Protein AF-A0A6C1KJX8-F1 (afdb_monomer)

Solvent-accessible surface area (backbone atoms only — not comparable to full-atom values): 10451 Å² total; per-residue (Å²): 109,68,71,63,52,41,72,76,44,84,66,65,91,44,49,47,51,33,51,53,50,47,52,52,51,53,50,53,49,52,63,54,45,75,80,39,61,94,83,75,66,76,75,57,70,69,57,49,51,49,46,54,53,38,54,44,38,60,72,72,44,76,78,70,88,47,74,61,29,50,48,32,38,54,53,45,56,53,48,62,55,25,68,72,38,97,66,72,49,81,82,91,46,71,67,59,56,48,50,53,51,52,49,52,51,52,60,76,66,57,68,84,87,82,77,90,73,79,78,84,58,83,73,73,77,79,44,75,65,57,43,49,52,51,48,52,52,43,54,73,76,44,64,88,59,52,44,61,59,52,12,68,75,46,74,51,53,40,66,57,44,51,50,60,70,69,46,81,78,80,81,132

pLDDT: mean 82.46, std 14.67, range [33.75, 97.38]

Secondary structure (DSSP, 8-state):
-HHHHHHHSPPPSSHHHHHHHHHHHHHHHHHHHTTS-TTT----HHHHHHHHHHHHHHHTSSPP-SHHHHHHHHHHHHHHHHTTSSS------HHHHHHHHHHHHHHHT-----SS-----S-----HHHHHHHHHHHHHH-TTS-HHHHHHHHTS-HHHHHHHHHSPPPP-

Sequence (172 aa):
MREAVGRAYPWPATLTDALAEVKAWDSLAADRGLFCRPGEWTHYAEVRCRVVLLEDELETGRPAASWDDMQARFDWKRYAHERTWRDPQKRDEPFLERLEADFAFLRANAHPVHSGHPHMQPASRRTTADKRADVLSMLDTQPELSDREIARRTGVSPQTVGNHRRAPKPAA

Mean predicted aligned error: 15.93 Å

Structure (mmCIF, N/CA/C/O backbone):
data_AF-A0A6C1KJX8-F1
#
_entry.id   AF-A0A6C1KJX8-F1
#
loop_
_atom_site.group_PDB
_atom_site.id
_atom_site.type_symbol
_atom_site.label_atom_id
_atom_site.label_alt_id
_atom_site.label_comp_id
_atom_site.label_asym_id
_atom_site.label_entity_id
_atom_site.label_seq_id
_atom_site.pdbx_PDB_ins_code
_atom_site.Cartn_x
_atom_site.Cartn_y
_atom_site.Cartn_z
_atom_site.occupancy
_atom_site.B_iso_or_equiv
_atom_site.auth_seq_id
_atom_site.auth_comp_id
_atom_site.auth_asym_id
_atom_site.auth_atom_id
_atom_site.pdbx_PDB_model_num
ATOM 1 N N . MET A 1 1 ? -8.808 -3.050 -19.053 1.00 64.31 1 MET A N 1
ATOM 2 C CA . MET A 1 1 ? -7.337 -3.187 -18.899 1.00 64.31 1 MET A CA 1
ATOM 3 C C . MET A 1 1 ? -6.983 -4.078 -17.706 1.00 64.31 1 MET A C 1
ATOM 5 O O . MET A 1 1 ? -6.439 -5.152 -17.921 1.00 64.31 1 MET A O 1
ATOM 9 N N . ARG A 1 2 ? -7.374 -3.707 -16.475 1.00 74.44 2 ARG A N 1
ATOM 10 C CA . ARG A 1 2 ? -7.125 -4.477 -15.238 1.00 74.44 2 ARG A CA 1
ATOM 11 C C . ARG A 1 2 ? -7.605 -5.936 -15.284 1.00 74.44 2 ARG A C 1
ATOM 13 O O . ARG A 1 2 ? -6.825 -6.831 -14.995 1.00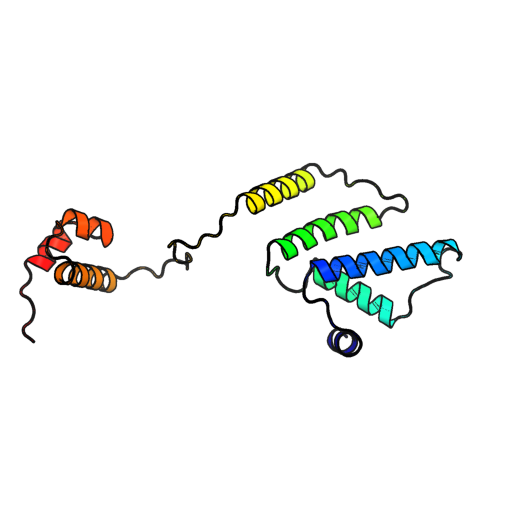 74.44 2 ARG A O 1
ATOM 20 N N . GLU A 1 3 ? -8.828 -6.193 -15.749 1.00 78.06 3 GLU A N 1
ATOM 21 C CA . GLU A 1 3 ? -9.353 -7.565 -15.918 1.00 78.06 3 GLU A CA 1
ATOM 22 C C . GLU A 1 3 ? -8.559 -8.413 -16.926 1.00 78.06 3 GLU A C 1
ATOM 24 O O . GLU A 1 3 ? -8.458 -9.629 -16.788 1.00 78.06 3 GLU A O 1
ATOM 29 N N . ALA A 1 4 ? -7.987 -7.794 -17.963 1.00 77.50 4 ALA A N 1
ATOM 30 C CA . ALA A 1 4 ? -7.171 -8.510 -18.940 1.00 77.50 4 ALA A CA 1
ATOM 31 C C . ALA A 1 4 ? -5.818 -8.916 -18.336 1.00 77.50 4 ALA A C 1
ATOM 33 O O . ALA A 1 4 ? -5.404 -10.060 -18.494 1.00 77.50 4 ALA A O 1
ATOM 34 N N . VAL A 1 5 ? -5.183 -8.014 -17.581 1.00 79.19 5 VAL A N 1
ATOM 35 C CA . VAL A 1 5 ? -3.925 -8.285 -16.864 1.00 79.19 5 VAL A CA 1
ATOM 36 C C . VAL A 1 5 ? -4.128 -9.324 -15.755 1.00 79.19 5 VAL A C 1
ATOM 38 O O . VAL A 1 5 ? -3.333 -10.254 -15.641 1.00 79.19 5 VAL A O 1
ATOM 41 N N . GLY A 1 6 ? -5.217 -9.217 -14.986 1.00 77.75 6 GLY A N 1
ATOM 42 C CA . GLY A 1 6 ? -5.540 -10.138 -13.889 1.00 77.75 6 GLY A CA 1
ATOM 43 C C . GLY A 1 6 ? -5.850 -11.574 -14.329 1.00 77.75 6 GLY A C 1
ATOM 44 O O . GLY A 1 6 ? -5.705 -12.498 -13.536 1.00 77.75 6 GLY A O 1
ATOM 45 N N . ARG A 1 7 ? -6.241 -11.784 -15.596 1.00 82.88 7 ARG A N 1
ATOM 46 C CA . ARG A 1 7 ? -6.404 -13.130 -16.176 1.00 82.88 7 ARG A CA 1
ATOM 47 C C . ARG A 1 7 ? -5.078 -13.786 -16.559 1.00 82.88 7 ARG A C 1
ATOM 49 O O . ARG A 1 7 ? -5.002 -15.008 -16.556 1.00 82.88 7 ARG A O 1
ATOM 56 N N . ALA A 1 8 ? -4.066 -12.994 -16.910 1.00 83.31 8 ALA A N 1
ATOM 57 C CA . ALA A 1 8 ? -2.750 -13.503 -17.292 1.00 83.31 8 ALA A CA 1
ATOM 58 C C . ALA A 1 8 ? -1.879 -13.816 -16.066 1.00 83.31 8 ALA A C 1
ATOM 60 O O . ALA A 1 8 ? -1.174 -14.820 -16.050 1.00 83.31 8 ALA A O 1
ATOM 61 N N . TYR A 1 9 ? -1.959 -12.972 -15.033 1.00 83.19 9 TYR A N 1
ATOM 62 C CA . TYR A 1 9 ? -1.235 -13.134 -13.775 1.00 83.19 9 TYR A CA 1
ATOM 63 C C . TYR A 1 9 ? -2.146 -12.794 -12.597 1.00 83.19 9 TYR A C 1
ATOM 65 O O . TYR A 1 9 ? -2.778 -11.731 -12.637 1.00 83.19 9 TYR A O 1
ATOM 73 N N . PRO A 1 10 ? -2.173 -13.622 -11.532 1.00 91.31 10 PRO A N 1
ATOM 74 C CA . PRO A 1 10 ? -2.979 -13.354 -10.348 1.00 91.31 10 PRO A CA 1
ATOM 75 C C . PRO A 1 10 ? -2.793 -11.923 -9.837 1.00 91.31 10 PRO A C 1
ATOM 77 O O . PRO A 1 10 ? -1.677 -11.391 -9.786 1.00 91.31 10 PRO A O 1
ATOM 80 N N . TRP A 1 11 ? -3.908 -11.275 -9.506 1.00 91.81 11 TRP A N 1
ATOM 81 C CA . TRP A 1 11 ? -3.874 -9.946 -8.909 1.00 91.81 11 TRP A CA 1
ATOM 82 C C . TRP A 1 11 ? -3.477 -10.051 -7.429 1.00 91.81 11 TRP A C 1
ATOM 84 O O . TRP A 1 11 ? -3.958 -10.970 -6.760 1.00 91.81 11 TRP A O 1
ATOM 94 N N . PRO A 1 12 ? -2.644 -9.140 -6.892 1.00 93.19 12 PRO A N 1
ATOM 95 C CA . PRO A 1 12 ? -2.252 -9.185 -5.487 1.00 93.19 12 PRO A CA 1
ATOM 96 C C . PRO A 1 12 ? -3.453 -9.090 -4.542 1.00 93.19 12 PRO A C 1
ATOM 98 O O . PRO A 1 12 ? -4.283 -8.176 -4.652 1.00 93.19 12 PRO A O 1
ATOM 101 N N . ALA A 1 13 ? -3.524 -10.029 -3.596 1.00 91.62 13 ALA A N 1
ATOM 102 C CA . ALA A 1 13 ? -4.625 -10.136 -2.643 1.00 91.62 13 ALA A CA 1
ATOM 103 C C . ALA A 1 13 ? -4.571 -9.041 -1.566 1.00 91.62 13 ALA A C 1
ATOM 105 O O . ALA A 1 13 ? -5.617 -8.551 -1.142 1.00 91.62 13 ALA A O 1
ATOM 106 N N . THR A 1 14 ? -3.369 -8.608 -1.168 1.00 94.25 14 THR A N 1
ATOM 107 C CA . THR A 1 14 ? -3.152 -7.552 -0.159 1.00 94.25 14 THR A CA 1
ATOM 108 C C . THR A 1 14 ? -2.436 -6.335 -0.749 1.00 94.25 14 THR A C 1
ATOM 110 O O . THR A 1 14 ? -1.808 -6.432 -1.808 1.00 94.25 14 THR A O 1
ATOM 113 N N . LEU A 1 15 ? -2.611 -5.151 -0.143 1.00 95.88 15 LEU A N 1
ATOM 114 C CA . LEU A 1 15 ? -1.883 -3.961 -0.610 1.00 95.88 15 LEU A CA 1
ATOM 115 C C . LEU A 1 15 ? -0.380 -4.107 -0.338 1.00 95.88 15 LEU A C 1
ATOM 117 O O . LEU A 1 15 ? 0.433 -3.598 -1.103 1.00 95.88 15 LEU A O 1
ATOM 121 N N . THR A 1 16 ? -0.007 -4.872 0.689 1.00 96.12 16 THR A N 1
ATOM 122 C CA . THR A 1 16 ? 1.381 -5.265 0.957 1.00 96.12 16 THR A CA 1
ATOM 123 C C . THR A 1 16 ? 1.988 -6.024 -0.221 1.00 96.12 16 THR A C 1
ATOM 125 O O . THR A 1 16 ? 3.079 -5.677 -0.669 1.00 96.12 16 THR A O 1
ATOM 128 N N . ASP A 1 17 ? 1.268 -7.006 -0.771 1.00 95.44 17 ASP A N 1
ATOM 129 C CA . ASP A 1 17 ? 1.728 -7.770 -1.937 1.00 95.44 17 ASP A CA 1
ATOM 130 C C . ASP A 1 17 ? 1.855 -6.878 -3.178 1.00 95.44 17 ASP A C 1
ATOM 132 O O . ASP A 1 17 ? 2.820 -6.994 -3.932 1.00 95.44 17 ASP A O 1
ATOM 136 N N . ALA A 1 18 ? 0.912 -5.948 -3.374 1.00 96.62 18 ALA A N 1
ATOM 137 C CA . ALA A 1 18 ? 0.982 -4.983 -4.470 1.00 96.62 18 ALA A CA 1
ATOM 138 C C . ALA A 1 18 ? 2.226 -4.086 -4.356 1.00 96.62 18 ALA A C 1
ATOM 140 O O . ALA A 1 18 ? 2.946 -3.903 -5.338 1.00 96.62 18 ALA A O 1
ATOM 141 N N . LEU A 1 19 ? 2.519 -3.576 -3.155 1.00 97.38 19 LEU A N 1
ATOM 142 C CA . LEU A 1 19 ? 3.714 -2.772 -2.893 1.00 97.38 19 LEU A CA 1
ATOM 143 C C . LEU A 1 19 ? 5.003 -3.574 -3.101 1.00 97.38 19 LEU A C 1
ATOM 145 O O . LEU A 1 19 ? 5.955 -3.065 -3.694 1.00 97.38 19 LEU A O 1
ATOM 149 N N . ALA A 1 20 ? 5.044 -4.815 -2.615 1.00 97.25 20 ALA A N 1
ATOM 150 C CA . ALA A 1 20 ? 6.189 -5.698 -2.799 1.00 97.25 20 ALA A CA 1
ATOM 151 C C . ALA A 1 20 ? 6.460 -5.952 -4.287 1.00 97.25 20 ALA A C 1
ATOM 153 O O . ALA A 1 20 ? 7.612 -5.914 -4.720 1.00 97.25 20 ALA A O 1
ATOM 154 N N . GLU A 1 21 ? 5.405 -6.145 -5.078 1.00 97.25 21 GLU A N 1
ATOM 155 C CA . GLU A 1 21 ? 5.537 -6.359 -6.511 1.00 97.25 21 GLU A CA 1
ATOM 156 C C . GLU A 1 21 ? 6.057 -5.111 -7.245 1.00 97.25 21 GLU A C 1
ATOM 158 O O . GLU A 1 21 ? 6.966 -5.234 -8.065 1.00 97.25 21 GLU A O 1
ATOM 163 N N . VAL A 1 22 ? 5.557 -3.910 -6.928 1.00 96.62 22 VAL A N 1
ATOM 164 C CA . VAL A 1 22 ? 6.090 -2.656 -7.504 1.00 96.62 22 VAL A CA 1
ATOM 165 C C . VAL A 1 22 ? 7.586 -2.518 -7.211 1.00 96.62 22 VAL A C 1
ATOM 167 O O . VAL A 1 22 ? 8.375 -2.315 -8.130 1.00 96.62 22 VAL A O 1
ATOM 170 N N . LYS A 1 23 ? 7.998 -2.727 -5.954 1.00 95.75 23 LYS A N 1
ATOM 171 C CA . LYS A 1 23 ? 9.415 -2.673 -5.555 1.00 95.75 23 LYS A CA 1
ATOM 172 C C . LYS A 1 23 ? 10.276 -3.698 -6.293 1.00 95.75 23 LYS A C 1
ATOM 174 O O . LYS A 1 23 ? 11.416 -3.400 -6.642 1.00 95.75 23 LYS A O 1
ATOM 179 N N . ALA A 1 24 ? 9.752 -4.899 -6.534 1.00 95.88 24 ALA A N 1
ATOM 180 C CA . ALA A 1 24 ? 10.463 -5.931 -7.283 1.00 95.88 24 ALA A CA 1
ATOM 181 C C . ALA A 1 24 ? 10.685 -5.519 -8.746 1.00 95.88 24 ALA A C 1
ATOM 183 O O . ALA A 1 24 ? 11.776 -5.724 -9.283 1.00 95.88 24 ALA A O 1
ATOM 184 N N . TRP A 1 25 ? 9.682 -4.904 -9.380 1.00 95.00 25 TRP A N 1
ATOM 185 C CA . TRP A 1 25 ? 9.821 -4.370 -10.735 1.00 95.00 25 TRP A CA 1
ATOM 186 C C . TRP A 1 25 ? 10.814 -3.209 -10.800 1.00 95.00 25 TRP A C 1
ATOM 188 O O . TRP A 1 25 ? 11.674 -3.217 -11.680 1.00 95.00 25 TRP A O 1
ATOM 198 N N . ASP A 1 26 ? 10.766 -2.282 -9.844 1.00 91.94 26 ASP A N 1
ATOM 199 C CA . ASP A 1 26 ? 11.708 -1.160 -9.764 1.00 91.94 26 ASP A CA 1
ATOM 200 C C . ASP A 1 26 ? 13.152 -1.644 -9.531 1.00 91.94 26 ASP A C 1
ATOM 202 O O . ASP A 1 26 ? 14.076 -1.176 -10.198 1.00 91.94 26 ASP A O 1
ATOM 206 N N . SER A 1 27 ? 13.360 -2.641 -8.662 1.00 91.25 27 SER A N 1
ATOM 207 C CA . SER A 1 27 ? 14.678 -3.263 -8.456 1.00 91.25 27 SER A CA 1
ATOM 208 C C . SER A 1 27 ? 15.194 -3.924 -9.733 1.00 91.25 27 SER A C 1
ATOM 210 O O . SER A 1 27 ? 16.336 -3.709 -10.127 1.00 91.25 27 SER A O 1
ATOM 212 N N . LEU A 1 28 ? 14.344 -4.690 -10.422 1.00 92.25 28 LEU A N 1
ATOM 213 C CA . LEU A 1 28 ? 14.718 -5.342 -11.675 1.00 92.25 28 LEU A CA 1
ATOM 214 C C . LEU A 1 28 ? 15.035 -4.319 -12.775 1.00 92.25 28 LEU A C 1
ATOM 216 O O . LEU A 1 28 ? 15.916 -4.555 -13.605 1.00 92.25 28 LEU A O 1
ATOM 220 N N . ALA A 1 29 ? 14.311 -3.199 -12.800 1.00 89.62 29 ALA A N 1
ATOM 221 C CA . ALA A 1 29 ? 14.567 -2.098 -13.712 1.00 89.62 29 ALA A CA 1
ATOM 222 C C . ALA A 1 29 ? 15.912 -1.424 -13.429 1.00 89.62 29 ALA A C 1
ATOM 224 O O . ALA A 1 29 ? 16.672 -1.181 -14.367 1.00 89.62 29 ALA A O 1
ATOM 225 N N . ALA A 1 30 ? 16.224 -1.174 -12.156 1.00 86.69 30 ALA A N 1
ATOM 226 C CA . ALA A 1 30 ? 17.509 -0.629 -11.737 1.00 86.69 30 ALA A CA 1
ATOM 227 C C . ALA A 1 30 ? 18.667 -1.565 -12.120 1.00 86.69 30 ALA A C 1
ATOM 229 O O . ALA A 1 30 ? 19.604 -1.126 -12.787 1.00 86.69 30 ALA A O 1
ATOM 230 N N . ASP A 1 31 ? 18.559 -2.860 -11.801 1.00 89.75 31 ASP A N 1
ATOM 231 C CA . ASP A 1 31 ? 19.588 -3.866 -12.097 1.00 89.75 31 ASP A CA 1
ATOM 232 C C . ASP A 1 31 ? 19.873 -3.973 -13.598 1.00 89.75 31 ASP A C 1
ATOM 234 O O . ASP A 1 31 ? 21.025 -4.015 -14.028 1.00 89.75 31 ASP A O 1
ATOM 238 N N . ARG A 1 32 ? 18.821 -3.993 -14.425 1.00 88.81 32 ARG A N 1
ATOM 239 C CA . ARG A 1 32 ? 18.966 -4.041 -15.888 1.00 88.81 32 ARG A CA 1
ATOM 240 C C . ARG A 1 32 ? 19.490 -2.727 -16.452 1.00 88.81 32 ARG A C 1
ATOM 242 O O . ARG A 1 32 ? 20.299 -2.744 -17.378 1.00 88.81 32 ARG A O 1
ATOM 249 N N . GLY A 1 33 ? 19.071 -1.606 -15.871 1.00 86.19 33 GLY A N 1
ATOM 250 C CA . GLY A 1 33 ? 19.534 -0.270 -16.228 1.00 86.19 33 GLY A CA 1
ATOM 251 C C . GLY A 1 33 ? 21.043 -0.082 -16.062 1.00 86.19 33 GLY A C 1
ATOM 252 O O . GLY A 1 33 ? 21.623 0.686 -16.819 1.00 86.19 33 GLY A O 1
ATOM 253 N N . LEU A 1 34 ? 21.707 -0.822 -15.163 1.00 86.25 34 LEU A N 1
ATOM 254 C CA . LEU A 1 34 ? 23.171 -0.772 -15.001 1.00 86.25 34 LEU A CA 1
ATOM 255 C C . LEU A 1 34 ? 23.941 -1.167 -16.271 1.00 86.25 34 LEU A C 1
ATOM 257 O O . LEU A 1 34 ? 25.077 -0.732 -16.462 1.00 86.25 34 LEU A O 1
ATOM 261 N N . PHE A 1 35 ? 23.337 -1.984 -17.136 1.00 87.25 35 PHE A N 1
ATOM 262 C CA . PHE A 1 35 ? 23.970 -2.507 -18.348 1.00 87.25 35 PHE A CA 1
ATOM 263 C C . PHE A 1 35 ? 23.532 -1.784 -19.628 1.00 87.25 35 PHE A C 1
ATOM 265 O O . PHE A 1 35 ? 23.986 -2.141 -20.716 1.00 87.25 35 PHE A O 1
ATOM 272 N N . CYS A 1 36 ? 22.648 -0.789 -19.528 1.00 85.44 36 CYS A N 1
ATOM 273 C CA . CYS A 1 36 ? 22.062 -0.091 -20.671 1.00 85.44 36 CYS A CA 1
ATOM 274 C C . CYS A 1 36 ? 22.230 1.423 -20.517 1.00 85.44 36 CYS A C 1
ATOM 276 O O . CYS A 1 36 ? 22.248 1.950 -19.406 1.00 85.44 36 CYS A O 1
ATOM 278 N N . ARG A 1 37 ? 22.336 2.167 -21.622 1.00 82.00 37 ARG A N 1
ATOM 279 C CA . ARG A 1 37 ? 22.325 3.633 -21.521 1.00 82.00 37 ARG A CA 1
ATOM 280 C C . ARG A 1 37 ? 20.924 4.122 -21.135 1.00 82.00 37 ARG A C 1
ATOM 282 O O . ARG A 1 37 ? 19.933 3.431 -21.399 1.00 82.00 37 A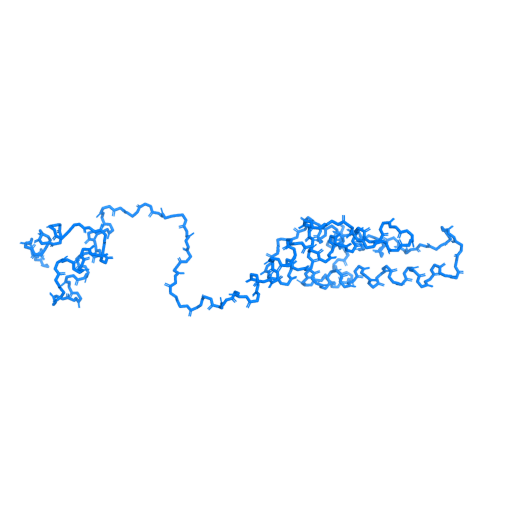RG A O 1
ATOM 289 N N . PRO A 1 38 ? 20.804 5.328 -20.548 1.00 79.19 38 PRO A N 1
ATOM 290 C CA . PRO A 1 38 ? 19.503 5.904 -20.233 1.00 79.19 38 PRO A CA 1
ATOM 291 C C . PRO A 1 38 ? 18.571 5.892 -21.454 1.00 79.19 38 PRO A C 1
ATOM 293 O O . PRO A 1 38 ? 18.907 6.442 -22.500 1.00 79.19 38 PRO A O 1
ATOM 296 N N . GLY A 1 39 ? 17.405 5.257 -21.313 1.00 75.69 39 GLY A N 1
ATOM 297 C CA . GLY A 1 39 ? 16.389 5.155 -22.368 1.00 75.69 39 GLY A CA 1
ATOM 298 C C . GLY A 1 39 ? 16.545 3.981 -23.343 1.00 75.69 39 GLY A C 1
ATOM 299 O O . GLY A 1 39 ? 15.631 3.751 -24.130 1.00 75.69 39 GLY A O 1
ATOM 300 N N . GLU A 1 40 ? 17.636 3.212 -23.288 1.00 83.00 40 GLU A N 1
ATOM 301 C CA . GLU A 1 40 ? 17.816 2.027 -24.149 1.00 83.00 40 GLU A CA 1
ATOM 302 C C . GLU A 1 40 ? 17.003 0.825 -23.676 1.00 83.00 40 GLU A C 1
ATOM 304 O O . GLU A 1 40 ? 16.628 -0.035 -24.473 1.00 83.00 40 GLU A O 1
ATOM 309 N N . TRP A 1 41 ? 16.721 0.766 -22.377 1.00 84.31 41 TRP A N 1
ATOM 310 C CA . TRP A 1 41 ? 15.982 -0.329 -21.786 1.00 84.31 41 TRP A CA 1
ATOM 311 C C . TRP A 1 41 ? 14.678 0.161 -21.166 1.00 84.31 41 TRP A C 1
ATOM 313 O O . TRP A 1 41 ? 14.639 1.122 -20.396 1.00 84.31 41 TRP A O 1
ATOM 323 N N . THR A 1 42 ? 13.591 -0.524 -21.509 1.00 85.62 42 THR A N 1
ATOM 324 C CA . THR A 1 42 ? 12.277 -0.337 -20.903 1.00 85.62 42 THR A CA 1
ATOM 325 C C . THR A 1 42 ? 11.578 -1.683 -20.800 1.00 85.62 42 THR A C 1
ATOM 327 O O . THR A 1 42 ? 11.817 -2.592 -21.598 1.00 85.62 42 THR A O 1
ATOM 330 N N . HIS A 1 43 ? 10.703 -1.820 -19.812 1.00 89.81 43 HIS A N 1
ATOM 331 C CA . HIS A 1 43 ? 9.829 -2.976 -19.715 1.00 89.81 43 HIS A CA 1
ATOM 332 C C . HIS A 1 43 ? 8.897 -3.073 -20.929 1.00 89.81 43 HIS A C 1
ATOM 334 O O . HIS A 1 43 ? 8.448 -2.059 -21.471 1.00 89.81 43 HIS A O 1
ATOM 340 N N . TYR A 1 44 ? 8.531 -4.304 -21.294 1.00 90.31 44 TYR A N 1
ATOM 341 C CA . TYR A 1 44 ? 7.451 -4.542 -22.246 1.00 90.31 44 TYR A CA 1
ATOM 342 C C . TYR A 1 44 ? 6.143 -3.878 -21.786 1.00 90.31 44 TYR A C 1
ATOM 344 O O . TYR A 1 44 ? 5.924 -3.629 -20.593 1.00 90.31 44 TYR A O 1
ATOM 352 N N . ALA A 1 45 ? 5.270 -3.570 -22.746 1.00 89.69 45 ALA A N 1
ATOM 353 C CA . ALA A 1 45 ? 4.077 -2.759 -22.517 1.00 89.69 45 ALA A CA 1
ATOM 354 C C . ALA A 1 45 ? 3.132 -3.370 -21.470 1.00 89.69 45 ALA A C 1
ATOM 356 O O . ALA A 1 45 ? 2.565 -2.648 -20.652 1.00 89.69 45 ALA A O 1
ATOM 357 N N . GLU A 1 46 ? 2.996 -4.692 -21.454 1.00 88.62 46 GLU A N 1
ATOM 358 C CA . GLU A 1 46 ? 2.184 -5.438 -20.498 1.00 88.62 46 GLU A CA 1
ATOM 359 C C . GLU A 1 46 ? 2.712 -5.326 -19.064 1.00 88.62 46 GLU A C 1
ATOM 361 O O . GLU A 1 46 ? 1.927 -5.120 -18.137 1.00 88.62 46 GLU A O 1
ATOM 366 N N . VAL A 1 47 ? 4.035 -5.368 -18.881 1.00 91.56 47 VAL A N 1
ATOM 367 C CA . VAL A 1 47 ? 4.668 -5.197 -17.568 1.00 91.56 47 VAL A CA 1
ATOM 368 C C . VAL A 1 47 ? 4.495 -3.758 -17.098 1.00 91.56 47 VAL A C 1
ATOM 370 O O . VAL A 1 47 ? 4.051 -3.530 -15.977 1.00 91.56 47 VAL A O 1
ATOM 373 N N . ARG A 1 48 ? 4.737 -2.777 -17.977 1.00 92.38 48 ARG A N 1
ATOM 374 C CA . ARG A 1 48 ? 4.489 -1.363 -17.659 1.00 92.38 48 ARG A CA 1
ATOM 375 C C . ARG A 1 48 ? 3.037 -1.110 -17.265 1.00 92.38 48 ARG A C 1
ATOM 377 O O . ARG A 1 48 ? 2.780 -0.416 -16.289 1.00 92.38 48 ARG A O 1
ATOM 384 N N . CYS A 1 49 ? 2.090 -1.684 -18.005 1.00 92.75 49 CYS A N 1
ATOM 385 C CA . CYS A 1 49 ? 0.673 -1.589 -17.679 1.00 92.75 49 CYS A CA 1
ATOM 386 C C . CYS A 1 49 ? 0.379 -2.182 -16.298 1.00 92.75 49 CYS A C 1
ATOM 388 O O . CYS A 1 49 ? -0.398 -1.600 -15.546 1.00 92.75 49 CYS A O 1
ATOM 390 N N . ARG A 1 50 ? 0.973 -3.332 -15.963 1.00 94.44 50 ARG A N 1
ATOM 391 C CA . ARG A 1 50 ? 0.784 -3.962 -14.656 1.00 94.44 50 ARG A CA 1
ATOM 392 C C . ARG A 1 50 ? 1.321 -3.083 -13.532 1.00 94.44 50 ARG A C 1
ATOM 394 O O . ARG A 1 50 ? 0.572 -2.835 -12.597 1.00 94.44 50 ARG A O 1
ATOM 401 N N . VAL A 1 51 ? 2.542 -2.563 -13.661 1.00 95.00 51 VAL A N 1
ATOM 402 C CA . VAL A 1 51 ? 3.133 -1.648 -12.671 1.00 95.00 51 VAL A CA 1
ATOM 403 C C . VAL A 1 51 ? 2.225 -0.437 -12.451 1.00 95.00 51 VAL A C 1
ATOM 405 O O . VAL A 1 51 ? 1.819 -0.193 -11.323 1.00 95.00 51 VAL A O 1
ATOM 408 N N . VAL A 1 52 ? 1.779 0.238 -13.517 1.00 94.69 52 VAL A N 1
ATOM 409 C CA . VAL A 1 52 ? 0.862 1.391 -13.405 1.00 94.69 52 VAL A CA 1
ATOM 410 C C . VAL A 1 52 ? -0.435 1.035 -12.673 1.00 94.69 52 VAL A C 1
ATOM 412 O O . VAL A 1 52 ? -0.909 1.805 -11.845 1.00 94.69 52 VAL A O 1
ATOM 415 N N . LEU A 1 53 ? -1.017 -0.134 -12.951 1.00 94.75 53 LEU A N 1
ATOM 416 C CA . LEU A 1 53 ? -2.242 -0.573 -12.280 1.00 94.75 53 LEU A CA 1
ATOM 417 C C . LEU A 1 53 ? -2.019 -0.940 -10.802 1.00 94.75 53 LEU A C 1
ATOM 419 O O . LEU A 1 53 ? -2.951 -0.824 -10.009 1.00 94.75 53 LEU A O 1
ATOM 423 N N . LEU A 1 54 ? -0.823 -1.402 -10.428 1.00 95.62 54 LEU A N 1
ATOM 424 C CA . LEU A 1 54 ? -0.458 -1.664 -9.032 1.00 95.62 54 LEU A CA 1
ATOM 425 C C . LEU A 1 54 ? -0.235 -0.360 -8.260 1.00 95.62 54 LEU A C 1
ATOM 427 O O . LEU A 1 54 ? -0.702 -0.235 -7.132 1.00 95.62 54 LEU A O 1
ATOM 431 N N . GLU A 1 55 ? 0.417 0.625 -8.877 1.00 95.94 55 GLU A N 1
ATOM 432 C CA . GLU A 1 55 ? 0.570 1.964 -8.297 1.00 95.94 55 GLU A CA 1
ATOM 433 C C . GLU A 1 55 ? -0.792 2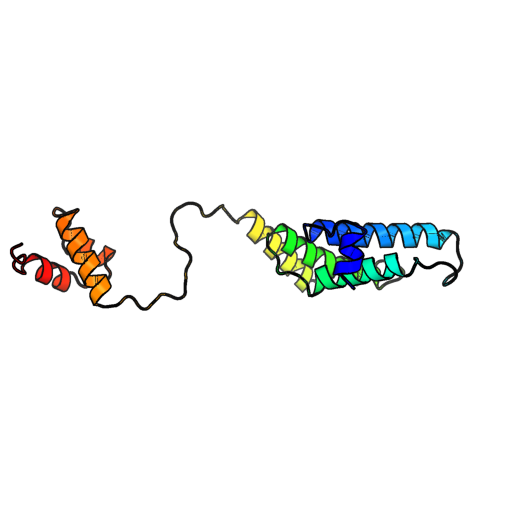.637 -8.078 1.00 95.94 55 GLU A C 1
ATOM 435 O O . GLU A 1 55 ? -1.058 3.163 -6.999 1.00 95.94 55 GLU A O 1
ATOM 440 N N . ASP A 1 56 ? -1.689 2.545 -9.065 1.00 95.62 56 ASP A N 1
ATOM 441 C CA . ASP A 1 56 ? -3.079 3.001 -8.953 1.00 95.62 56 ASP A CA 1
ATOM 442 C C . ASP A 1 56 ? -3.829 2.294 -7.810 1.00 95.62 56 ASP A C 1
ATOM 444 O O . ASP A 1 56 ? -4.559 2.932 -7.050 1.00 95.62 56 ASP A O 1
ATOM 448 N N . GLU A 1 57 ? -3.609 0.986 -7.633 1.00 94.94 57 GLU A N 1
ATOM 449 C CA . GLU A 1 57 ? -4.212 0.216 -6.542 1.00 94.94 57 GLU A CA 1
ATOM 450 C C . GLU A 1 57 ? -3.772 0.703 -5.156 1.00 94.94 57 GLU A C 1
ATOM 452 O O . GLU A 1 57 ? -4.604 0.815 -4.252 1.00 94.94 57 GLU A O 1
ATOM 457 N N . LEU A 1 58 ? -2.483 1.010 -4.994 1.00 96.12 58 LEU A N 1
ATOM 458 C CA . LEU A 1 58 ? -1.916 1.538 -3.750 1.00 96.12 58 LEU A CA 1
ATOM 459 C C . LEU A 1 58 ? -2.401 2.964 -3.459 1.00 96.12 58 LEU A C 1
ATOM 461 O O . LEU A 1 58 ? -2.613 3.329 -2.301 1.00 96.12 58 LEU A O 1
ATOM 465 N N . GLU A 1 59 ? -2.595 3.762 -4.507 1.00 94.62 59 GLU A N 1
ATOM 466 C CA . GLU A 1 59 ? -2.979 5.166 -4.410 1.00 94.62 59 GLU A CA 1
ATOM 467 C C . GLU A 1 59 ? -4.489 5.338 -4.173 1.00 94.62 59 GLU A C 1
ATOM 469 O O . GLU A 1 59 ? -4.917 5.839 -3.127 1.00 94.62 59 GLU A O 1
ATOM 474 N N . THR A 1 60 ? -5.313 4.888 -5.122 1.00 92.19 60 THR A N 1
ATOM 475 C CA . THR A 1 60 ? -6.760 5.171 -5.159 1.00 92.19 60 THR A CA 1
ATOM 476 C C . THR A 1 60 ? -7.648 3.945 -5.323 1.00 92.19 60 THR A C 1
ATOM 478 O O . THR A 1 60 ? -8.868 4.093 -5.346 1.00 92.19 60 THR A O 1
ATOM 481 N N . GLY A 1 61 ? -7.062 2.749 -5.407 1.00 90.50 61 GLY A N 1
ATOM 482 C CA . GLY A 1 61 ? -7.796 1.503 -5.597 1.00 90.50 61 GLY A CA 1
ATOM 483 C C . GLY A 1 61 ? -8.651 1.087 -4.401 1.00 90.50 61 GLY A C 1
ATOM 484 O O . GLY A 1 61 ? -9.301 1.893 -3.732 1.00 90.50 61 GLY A O 1
ATOM 485 N N . ARG A 1 62 ? -8.686 -0.218 -4.117 1.00 88.44 62 ARG A N 1
ATOM 486 C CA . ARG A 1 62 ? -9.577 -0.763 -3.081 1.00 88.44 62 ARG A CA 1
ATOM 487 C C . ARG A 1 62 ? -9.363 -0.118 -1.696 1.00 88.44 62 ARG A C 1
ATOM 489 O O . ARG A 1 62 ? -8.225 0.206 -1.338 1.00 88.44 62 ARG A O 1
ATOM 496 N N . PRO A 1 63 ? -10.421 0.018 -0.875 1.00 91.00 63 PRO A N 1
ATOM 497 C CA . PRO A 1 63 ? -10.280 0.443 0.515 1.00 91.00 63 PRO A CA 1
ATOM 498 C C . PRO A 1 63 ? -9.346 -0.484 1.303 1.00 91.00 63 PRO A C 1
ATOM 500 O O . PRO A 1 63 ? -9.287 -1.684 1.034 1.00 91.00 63 PRO A O 1
ATOM 503 N N . ALA A 1 64 ? -8.643 0.062 2.298 1.00 89.50 64 ALA A N 1
ATOM 504 C CA . ALA A 1 64 ? -7.862 -0.753 3.223 1.00 89.50 64 ALA A CA 1
ATOM 505 C C . ALA A 1 64 ? -8.803 -1.663 4.032 1.00 89.50 64 ALA A C 1
ATOM 507 O O . ALA A 1 64 ? -9.743 -1.175 4.660 1.00 89.50 64 ALA A O 1
ATOM 508 N N . ALA A 1 65 ? -8.554 -2.974 4.011 1.00 88.62 65 ALA A N 1
ATOM 509 C CA . ALA A 1 65 ? -9.355 -3.963 4.733 1.00 88.62 65 ALA A CA 1
ATOM 510 C C . ALA A 1 65 ? -8.699 -4.388 6.059 1.00 88.62 65 ALA A C 1
ATOM 512 O O . ALA A 1 65 ? -9.309 -5.087 6.867 1.00 88.62 65 ALA A O 1
ATOM 513 N N . SER A 1 66 ? -7.452 -3.971 6.284 1.00 89.25 66 SER A N 1
ATOM 514 C CA . SER A 1 66 ? -6.636 -4.357 7.430 1.00 89.25 66 SER A CA 1
ATOM 515 C C . SER A 1 66 ? -5.682 -3.238 7.856 1.00 89.25 66 SER A C 1
ATOM 517 O O . SER A 1 66 ? -5.399 -2.303 7.102 1.00 89.25 66 SER A O 1
ATOM 519 N N . TRP A 1 67 ? -5.138 -3.359 9.070 1.00 89.75 67 TRP A N 1
ATOM 520 C CA . TRP A 1 67 ? -4.043 -2.500 9.530 1.00 89.75 67 TRP A CA 1
ATOM 521 C C . TRP A 1 67 ? -2.797 -2.621 8.641 1.00 89.75 67 TRP A C 1
ATOM 523 O O . TRP A 1 67 ? -2.079 -1.637 8.473 1.00 89.75 67 TRP A O 1
ATOM 533 N N . ASP A 1 68 ? -2.556 -3.796 8.053 1.00 91.69 68 ASP A N 1
ATOM 534 C CA . ASP A 1 68 ? -1.451 -4.022 7.115 1.00 91.69 68 ASP A CA 1
ATOM 535 C C . ASP A 1 68 ? -1.658 -3.290 5.794 1.00 91.69 68 ASP A C 1
ATOM 537 O O . ASP A 1 68 ? -0.729 -2.660 5.302 1.00 91.69 68 ASP A O 1
ATOM 541 N N . ASP A 1 69 ? -2.882 -3.269 5.267 1.00 92.62 69 ASP A N 1
ATOM 542 C CA . ASP A 1 69 ? -3.195 -2.491 4.066 1.00 92.62 69 ASP A CA 1
ATOM 543 C C . ASP A 1 69 ? -2.973 -0.988 4.287 1.00 92.62 69 ASP A C 1
ATOM 545 O O . ASP A 1 69 ? -2.482 -0.282 3.404 1.00 92.62 69 ASP A O 1
ATOM 549 N N . MET A 1 70 ? -3.315 -0.484 5.476 1.00 92.12 70 MET A N 1
ATOM 550 C CA . MET A 1 70 ? -3.076 0.915 5.828 1.00 92.12 70 MET A CA 1
ATOM 551 C C . MET A 1 70 ? -1.574 1.209 5.959 1.00 92.12 70 MET A C 1
ATOM 553 O O . MET A 1 70 ? -1.107 2.227 5.448 1.00 92.12 70 MET A O 1
ATOM 557 N N . GLN A 1 71 ? -0.805 0.299 6.571 1.00 92.94 71 GLN A N 1
ATOM 558 C CA . GLN A 1 71 ? 0.655 0.407 6.633 1.00 92.94 71 GLN A CA 1
ATOM 559 C C . GLN A 1 71 ? 1.281 0.393 5.232 1.00 92.94 71 GLN A C 1
ATOM 561 O O . GLN A 1 71 ? 2.116 1.243 4.932 1.00 92.94 71 GLN A O 1
ATOM 566 N N . ALA A 1 72 ? 0.823 -0.494 4.344 1.00 95.12 72 ALA A N 1
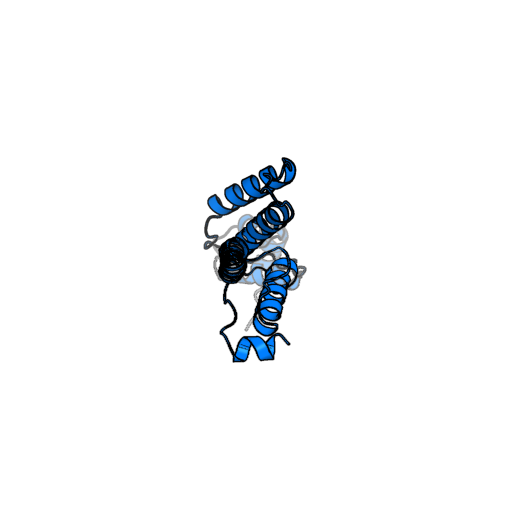ATOM 567 C CA . ALA A 1 72 ? 1.296 -0.569 2.965 1.00 95.12 72 ALA A CA 1
ATOM 568 C C . ALA A 1 72 ? 1.075 0.747 2.202 1.00 95.12 72 ALA A C 1
ATOM 570 O O . ALA A 1 72 ? 1.917 1.137 1.396 1.00 95.12 72 ALA A O 1
ATOM 571 N N . ARG A 1 73 ? -0.011 1.481 2.480 1.00 94.12 73 ARG A N 1
ATOM 572 C CA . ARG A 1 73 ? -0.241 2.814 1.898 1.00 94.12 73 ARG A CA 1
ATOM 573 C C . ARG A 1 73 ? 0.737 3.867 2.428 1.00 94.12 73 ARG A C 1
ATOM 575 O O . ARG A 1 73 ? 1.227 4.670 1.637 1.00 94.12 73 ARG A O 1
ATOM 582 N N . PHE A 1 74 ? 1.056 3.867 3.724 1.00 93.50 74 PHE A N 1
ATOM 583 C CA . PHE A 1 74 ? 2.104 4.748 4.264 1.00 93.50 74 PHE A CA 1
ATOM 584 C C . PHE A 1 74 ? 3.468 4.436 3.645 1.00 93.50 74 PHE A C 1
ATOM 586 O O . PHE A 1 74 ? 4.160 5.336 3.163 1.00 93.50 74 PHE A O 1
ATOM 593 N N . ASP A 1 75 ? 3.816 3.153 3.579 1.00 93.94 75 ASP A N 1
ATOM 594 C CA . ASP A 1 75 ? 5.073 2.701 2.992 1.00 93.94 75 ASP A CA 1
ATOM 595 C C . ASP A 1 75 ? 5.144 3.022 1.494 1.00 93.94 75 ASP A C 1
ATOM 597 O O . ASP A 1 75 ? 6.202 3.420 1.008 1.00 93.94 75 ASP A O 1
ATOM 601 N N . TRP A 1 76 ? 4.024 2.916 0.771 1.00 94.75 76 TRP A N 1
ATOM 602 C CA . TRP A 1 76 ? 3.907 3.374 -0.612 1.00 94.75 76 TRP A CA 1
ATOM 603 C C . TRP A 1 76 ? 4.179 4.872 -0.731 1.00 94.75 76 TRP A C 1
ATOM 605 O O . TRP A 1 76 ? 4.997 5.268 -1.553 1.00 94.75 76 TRP A O 1
ATOM 615 N N . LYS A 1 77 ? 3.561 5.714 0.107 1.00 91.75 77 LYS A N 1
ATOM 616 C CA . LYS A 1 77 ? 3.790 7.167 0.073 1.00 91.75 77 LYS A CA 1
ATOM 617 C C . LYS A 1 77 ? 5.239 7.540 0.338 1.00 91.75 77 LYS A C 1
ATOM 619 O O . LYS A 1 77 ? 5.779 8.401 -0.355 1.00 91.75 77 LYS A O 1
ATOM 624 N N . ARG A 1 78 ? 5.877 6.880 1.305 1.00 90.00 78 ARG A N 1
ATOM 625 C CA . ARG A 1 78 ? 7.307 7.061 1.568 1.00 90.00 78 ARG A CA 1
ATOM 626 C C . ARG A 1 78 ? 8.141 6.635 0.357 1.00 90.00 78 ARG A C 1
ATOM 628 O O . ARG A 1 78 ? 8.939 7.423 -0.140 1.00 90.00 78 ARG A O 1
ATOM 635 N N . TYR A 1 79 ? 7.901 5.432 -0.159 1.00 91.44 79 TYR A N 1
ATOM 636 C CA . TYR A 1 79 ? 8.651 4.873 -1.282 1.00 91.44 79 TYR A CA 1
ATOM 637 C C . TYR A 1 79 ? 8.494 5.690 -2.574 1.00 91.44 79 TYR A C 1
ATOM 639 O O . TYR A 1 79 ? 9.475 5.973 -3.256 1.00 91.44 79 TYR A O 1
ATOM 647 N N . ALA A 1 80 ? 7.274 6.127 -2.895 1.00 90.69 80 ALA A N 1
ATOM 648 C CA . ALA A 1 80 ? 6.981 6.958 -4.059 1.00 90.69 80 ALA A CA 1
ATOM 649 C C . ALA A 1 80 ? 7.699 8.319 -4.003 1.00 90.69 80 ALA A C 1
ATOM 651 O O . ALA A 1 80 ? 8.113 8.848 -5.036 1.00 90.69 80 ALA A O 1
ATOM 652 N N . HIS A 1 81 ? 7.888 8.874 -2.803 1.00 86.25 81 HIS A N 1
ATOM 653 C CA . HIS A 1 81 ? 8.703 10.068 -2.611 1.00 86.25 81 HIS A CA 1
ATOM 654 C C . HIS A 1 81 ? 10.195 9.765 -2.827 1.00 86.25 81 HIS A C 1
ATOM 656 O O . HIS A 1 81 ? 10.853 10.427 -3.628 1.00 86.25 81 HIS A O 1
ATOM 662 N N . GLU A 1 82 ? 10.724 8.739 -2.155 1.00 85.56 82 GLU A N 1
ATOM 663 C CA . GLU A 1 82 ? 12.142 8.351 -2.228 1.00 85.56 82 GLU A CA 1
ATOM 664 C C . GLU A 1 82 ? 12.586 8.011 -3.661 1.00 85.56 82 GLU A C 1
ATOM 666 O O . GLU A 1 82 ? 13.670 8.419 -4.074 1.00 85.56 82 GLU A O 1
ATOM 671 N N . ARG A 1 83 ? 11.730 7.345 -4.452 1.00 82.19 83 ARG A N 1
ATOM 672 C CA . ARG A 1 83 ? 12.033 6.946 -5.842 1.00 82.19 83 ARG A CA 1
ATOM 673 C C . ARG A 1 83 ? 12.062 8.098 -6.849 1.00 82.19 83 ARG A C 1
ATOM 675 O O . ARG A 1 83 ? 12.513 7.909 -7.974 1.00 82.19 83 ARG A O 1
ATOM 682 N N . THR A 1 84 ? 11.530 9.271 -6.495 1.00 77.38 84 THR A N 1
ATOM 683 C CA . THR A 1 84 ? 11.483 10.425 -7.413 1.00 77.38 84 THR A CA 1
ATOM 684 C C . THR A 1 84 ? 12.881 11.013 -7.642 1.00 77.38 84 THR A C 1
ATOM 686 O O . THR A 1 84 ? 13.139 11.641 -8.671 1.00 77.38 84 THR A O 1
ATOM 689 N N . TRP A 1 85 ? 13.808 10.776 -6.713 1.00 71.75 85 TRP A N 1
ATOM 690 C CA . TRP A 1 85 ? 15.171 11.285 -6.769 1.00 71.75 85 TRP A CA 1
ATOM 691 C C . TRP A 1 85 ? 16.147 10.215 -7.264 1.00 71.75 85 TRP A C 1
ATOM 693 O O . TRP A 1 85 ? 16.080 9.059 -6.860 1.00 71.75 85 TRP A O 1
ATOM 703 N N . ARG A 1 86 ? 17.077 10.615 -8.145 1.00 59.44 86 ARG A N 1
ATOM 704 C CA . ARG A 1 86 ? 18.112 9.721 -8.701 1.00 59.44 86 ARG A CA 1
ATOM 705 C C . ARG A 1 86 ? 19.015 9.141 -7.605 1.00 59.44 86 ARG A C 1
ATOM 707 O O . ARG A 1 86 ? 19.399 7.983 -7.701 1.00 59.44 86 ARG A O 1
ATOM 714 N N . ASP A 1 87 ? 19.293 9.943 -6.580 1.00 61.72 87 ASP A N 1
ATOM 715 C CA . ASP A 1 87 ? 19.837 9.488 -5.306 1.00 61.72 87 ASP A CA 1
ATOM 716 C C . ASP A 1 87 ? 18.686 9.484 -4.293 1.00 61.72 87 ASP A C 1
ATOM 718 O O . ASP A 1 87 ? 18.112 10.556 -4.066 1.00 61.72 87 ASP A O 1
ATOM 722 N N . PRO A 1 88 ? 18.317 8.332 -3.702 1.00 62.81 88 PRO A N 1
ATOM 723 C CA . PRO A 1 88 ? 17.212 8.254 -2.757 1.00 62.81 88 PRO A CA 1
ATOM 724 C C . PRO A 1 88 ? 17.439 9.217 -1.593 1.00 62.81 88 PRO A C 1
ATOM 726 O O . PRO A 1 88 ? 18.277 8.988 -0.719 1.00 62.81 88 PRO A O 1
ATOM 729 N N . GLN A 1 89 ? 16.702 10.325 -1.588 1.00 65.31 89 GLN A N 1
ATOM 730 C CA . GLN A 1 89 ? 16.708 11.238 -0.460 1.00 65.31 89 GLN A CA 1
ATOM 731 C C . GLN A 1 89 ? 15.686 10.763 0.554 1.00 65.31 89 GLN A C 1
ATOM 733 O O . GLN A 1 89 ? 14.527 10.503 0.218 1.00 65.31 89 GLN A O 1
ATOM 738 N N . LYS A 1 90 ? 16.117 10.688 1.816 1.00 66.69 90 LYS A N 1
ATOM 739 C CA . LYS A 1 90 ? 15.186 10.491 2.918 1.00 66.69 90 LYS A CA 1
ATOM 740 C C . LYS A 1 90 ? 14.163 11.628 2.874 1.00 66.69 90 LYS A C 1
ATOM 742 O O . LYS A 1 90 ? 14.537 12.794 2.768 1.00 66.69 90 LYS A O 1
ATOM 747 N N . ARG A 1 91 ? 12.878 11.283 2.949 1.00 70.25 91 ARG A N 1
ATOM 748 C CA . ARG A 1 91 ? 11.795 12.266 3.044 1.00 70.25 91 ARG A CA 1
ATOM 749 C C . ARG A 1 91 ? 11.983 13.112 4.311 1.00 70.25 91 ARG A C 1
ATOM 751 O O . ARG A 1 91 ? 11.880 12.573 5.411 1.00 70.25 91 ARG A O 1
ATOM 758 N N . ASP A 1 92 ? 12.228 14.412 4.162 1.00 77.06 92 ASP A N 1
ATOM 759 C CA . ASP A 1 92 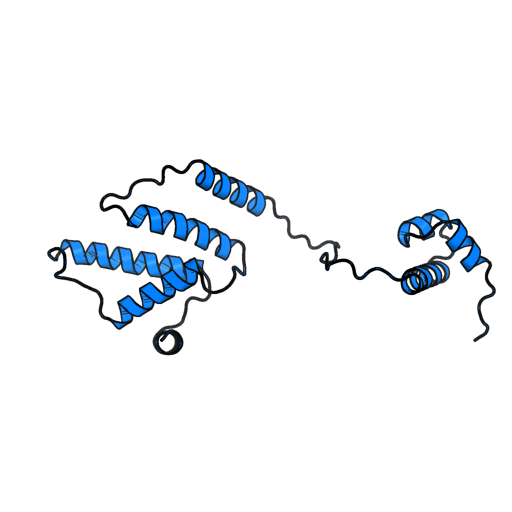? 12.292 15.369 5.278 1.00 77.06 92 ASP A CA 1
ATOM 760 C C . ASP A 1 92 ? 10.900 15.952 5.563 1.00 77.06 92 ASP A C 1
ATOM 762 O O . ASP A 1 92 ? 10.601 17.112 5.293 1.00 77.06 92 ASP A O 1
ATOM 766 N N . GLU A 1 93 ? 10.001 15.097 6.057 1.00 82.38 93 GLU A N 1
ATOM 767 C CA . GLU A 1 93 ? 8.642 15.494 6.438 1.00 82.38 93 GLU A CA 1
ATOM 768 C C . GLU A 1 93 ? 8.335 15.035 7.870 1.00 82.38 93 GLU A C 1
ATOM 770 O O . GLU A 1 93 ? 7.703 13.988 8.068 1.00 82.38 93 GLU A O 1
ATOM 775 N N . PRO A 1 94 ? 8.744 15.819 8.889 1.00 85.12 94 PRO A N 1
ATOM 776 C CA . PRO A 1 94 ? 8.604 15.445 10.299 1.00 85.12 94 PRO A CA 1
ATOM 777 C C . PRO A 1 94 ? 7.158 15.149 10.713 1.00 85.12 94 PRO A C 1
ATOM 779 O O . PRO A 1 94 ? 6.903 14.319 11.584 1.00 85.12 94 PRO A O 1
ATOM 782 N N . PHE A 1 95 ? 6.189 15.813 10.074 1.00 80.75 95 PHE A N 1
ATOM 783 C CA . PHE A 1 95 ? 4.770 15.576 10.323 1.00 80.75 95 PHE A CA 1
ATOM 784 C C . PHE A 1 95 ? 4.322 14.181 9.870 1.00 80.75 95 PHE A C 1
ATOM 786 O O . PHE A 1 95 ? 3.627 13.496 10.618 1.00 80.75 95 PHE A O 1
ATOM 793 N N . LEU A 1 96 ? 4.734 13.735 8.678 1.00 84.19 96 LEU A N 1
ATOM 794 C CA . LEU A 1 96 ? 4.376 12.402 8.191 1.00 84.19 96 LEU A CA 1
ATOM 795 C C . LEU A 1 96 ? 5.087 11.303 8.984 1.00 84.19 96 LEU A C 1
ATOM 797 O O . LEU A 1 96 ? 4.461 10.294 9.294 1.00 84.19 96 LEU A O 1
ATOM 801 N N . GLU A 1 97 ? 6.350 11.511 9.375 1.00 87.25 97 GLU A N 1
ATOM 802 C CA . GLU A 1 97 ? 7.040 10.592 10.292 1.00 87.25 97 GLU A CA 1
ATOM 803 C C . GLU A 1 97 ? 6.299 10.484 11.632 1.00 87.25 97 GLU A C 1
ATOM 805 O O . GLU A 1 97 ? 6.105 9.384 12.156 1.00 87.25 97 GLU A O 1
ATOM 810 N N . ARG A 1 98 ? 5.827 11.616 12.174 1.00 90.38 98 ARG A N 1
ATOM 811 C CA . ARG A 1 98 ? 5.030 11.619 13.402 1.00 90.38 98 ARG A CA 1
ATOM 812 C C . ARG A 1 98 ? 3.711 10.869 13.227 1.00 90.38 98 ARG A C 1
ATOM 814 O O . ARG A 1 98 ? 3.368 10.068 14.090 1.00 90.38 98 ARG A O 1
ATOM 821 N N . LEU A 1 99 ? 2.999 11.100 12.126 1.00 89.75 99 LEU A N 1
ATOM 822 C CA . LEU A 1 99 ? 1.728 10.439 11.830 1.00 89.75 99 LEU A CA 1
ATOM 823 C C . LEU A 1 99 ? 1.890 8.917 11.707 1.00 89.75 99 LEU A C 1
ATOM 825 O O . LEU A 1 99 ? 1.079 8.164 12.241 1.00 89.75 99 LEU A O 1
ATOM 829 N N . GLU A 1 100 ? 2.953 8.460 11.045 1.00 88.38 100 GLU A N 1
ATOM 830 C CA . GLU A 1 100 ? 3.291 7.038 10.927 1.00 88.38 100 GLU A CA 1
ATOM 831 C C . GLU A 1 100 ? 3.634 6.425 12.297 1.00 88.38 100 GLU A C 1
ATOM 833 O O . GLU A 1 100 ? 3.197 5.314 12.605 1.00 88.38 100 GLU A O 1
ATOM 838 N N . ALA A 1 101 ? 4.357 7.157 13.152 1.00 87.25 101 ALA A N 1
ATOM 839 C CA . ALA A 1 101 ? 4.654 6.724 14.517 1.00 87.25 101 ALA A CA 1
ATOM 840 C C . ALA A 1 101 ? 3.393 6.645 15.395 1.00 87.25 101 ALA A C 1
ATOM 842 O O . ALA A 1 101 ? 3.209 5.668 16.124 1.00 87.25 101 ALA A O 1
ATOM 843 N N . ASP A 1 102 ? 2.506 7.639 15.304 1.00 87.94 102 ASP A N 1
ATOM 844 C CA . ASP A 1 102 ? 1.223 7.649 16.011 1.00 87.94 102 ASP A CA 1
ATOM 845 C C . ASP A 1 102 ? 0.333 6.488 15.547 1.00 87.94 102 ASP A C 1
ATOM 847 O O . ASP A 1 102 ? -0.262 5.788 16.368 1.00 87.94 102 ASP A O 1
ATOM 851 N N . PHE A 1 103 ? 0.297 6.216 14.241 1.00 89.44 103 PHE A N 1
ATOM 852 C CA . PHE A 1 103 ? -0.404 5.065 13.680 1.00 89.44 103 PHE A CA 1
ATOM 853 C C . PHE A 1 103 ? 0.150 3.736 14.213 1.00 89.44 103 PHE A C 1
ATOM 855 O O . PHE A 1 103 ? -0.619 2.893 14.680 1.00 89.44 103 PHE A O 1
ATOM 862 N N . ALA A 1 104 ? 1.473 3.555 14.200 1.00 86.25 104 ALA A N 1
ATOM 863 C CA . ALA A 1 104 ? 2.117 2.352 14.722 1.00 86.25 104 ALA A CA 1
ATOM 864 C C . ALA A 1 104 ? 1.827 2.153 16.219 1.00 86.25 104 ALA A C 1
ATOM 866 O O . ALA A 1 104 ? 1.521 1.039 16.651 1.00 86.25 104 ALA A O 1
ATOM 867 N N . PHE A 1 105 ? 1.854 3.237 17.000 1.00 87.38 105 PHE A N 1
ATOM 868 C CA . PHE A 1 105 ? 1.488 3.213 18.412 1.00 87.38 105 PHE A CA 1
ATOM 869 C C . PHE A 1 105 ? 0.028 2.789 18.610 1.00 87.38 105 PHE A C 1
ATOM 871 O O . PHE A 1 105 ? -0.241 1.868 19.382 1.00 87.38 105 PHE A O 1
ATOM 878 N N . LEU A 1 106 ? -0.919 3.408 17.900 1.00 87.88 106 LEU A N 1
ATOM 879 C CA . LEU A 1 106 ? -2.339 3.057 17.997 1.00 87.88 106 LEU A CA 1
ATOM 880 C C . LEU A 1 106 ? -2.595 1.604 17.591 1.00 87.88 106 LEU A C 1
ATOM 882 O O . LEU A 1 106 ? -3.352 0.914 18.267 1.00 87.88 106 LEU A O 1
ATOM 886 N N . ARG A 1 107 ? -1.924 1.116 16.543 1.00 86.62 107 ARG A N 1
ATOM 887 C CA . ARG A 1 107 ? -2.007 -0.279 16.101 1.00 86.62 107 ARG A CA 1
ATOM 888 C C . ARG A 1 107 ? -1.484 -1.249 17.163 1.00 86.62 107 ARG A C 1
ATOM 890 O O . ARG A 1 107 ? -2.138 -2.248 17.438 1.00 86.62 107 ARG A O 1
ATOM 897 N N . ALA A 1 108 ? -0.329 -0.969 17.766 1.00 85.75 108 ALA A N 1
ATOM 898 C CA . ALA A 1 108 ? 0.256 -1.825 18.802 1.00 85.75 108 ALA A CA 1
ATOM 899 C C . ALA A 1 108 ? -0.613 -1.899 20.069 1.00 85.75 108 ALA A C 1
ATOM 901 O O . ALA A 1 108 ? -0.638 -2.922 20.749 1.00 85.75 108 ALA A O 1
ATOM 902 N N . ASN A 1 109 ? -1.347 -0.823 20.363 1.00 85.56 109 ASN A N 1
ATOM 903 C CA . ASN A 1 109 ? -2.255 -0.729 21.506 1.00 85.56 109 ASN A CA 1
ATOM 904 C C . ASN A 1 109 ? -3.713 -1.063 21.151 1.00 85.56 109 ASN A C 1
ATOM 906 O O . ASN A 1 109 ? -4.594 -0.995 22.012 1.00 85.56 109 ASN A O 1
ATOM 910 N N . ALA A 1 110 ? -3.992 -1.438 19.901 1.00 82.31 110 ALA A N 1
ATOM 911 C CA . ALA A 1 110 ? -5.305 -1.898 19.490 1.00 82.31 110 ALA A CA 1
ATOM 912 C C . ALA A 1 110 ? -5.529 -3.310 20.048 1.00 82.31 110 ALA A C 1
ATOM 914 O O . ALA A 1 110 ? -5.206 -4.318 19.421 1.00 82.31 110 ALA A O 1
ATOM 915 N N . HIS A 1 111 ? -6.079 -3.397 21.257 1.00 65.38 111 HIS A N 1
ATOM 916 C CA . HIS A 1 111 ? -6.572 -4.663 21.784 1.00 65.38 111 HIS A CA 1
ATOM 917 C C . HIS A 1 111 ? -7.708 -5.191 20.894 1.00 65.38 111 HIS A C 1
ATOM 919 O O . HIS A 1 111 ? -8.525 -4.393 20.419 1.00 65.38 111 HIS A O 1
ATOM 925 N N . PRO A 1 112 ? -7.827 -6.518 20.686 1.00 55.25 112 PRO A N 1
ATOM 926 C CA . PRO A 1 112 ? -9.029 -7.073 20.092 1.00 55.25 112 PRO A CA 1
ATOM 927 C C . PRO A 1 112 ? -10.193 -6.735 21.021 1.00 55.25 112 PRO A C 1
ATOM 929 O O . PRO A 1 112 ? -10.346 -7.315 22.095 1.00 55.25 112 PRO A O 1
ATOM 932 N N . VAL A 1 113 ? -11.020 -5.775 20.615 1.00 50.09 113 VAL A N 1
ATOM 933 C CA . VAL A 1 113 ? -12.303 -5.508 21.260 1.00 50.09 113 VAL A CA 1
ATOM 934 C C . VAL A 1 113 ? -13.227 -6.670 20.896 1.00 50.09 113 VAL A C 1
ATOM 936 O O . VAL A 1 113 ? -14.057 -6.579 20.002 1.00 50.09 113 VAL A O 1
ATOM 939 N N . HIS A 1 114 ? -13.041 -7.806 21.563 1.00 46.12 114 HIS A N 1
ATOM 940 C CA . HIS A 1 114 ? -14.043 -8.857 21.686 1.00 46.12 114 HIS A CA 1
ATOM 941 C C . HIS A 1 114 ? -14.408 -9.009 23.161 1.00 46.12 114 HIS A C 1
ATOM 943 O O . HIS A 1 114 ? -14.135 -10.012 23.811 1.00 46.12 114 HIS A O 1
ATOM 949 N N . SER A 1 115 ? -15.060 -7.966 23.671 1.00 41.62 115 SER A N 1
ATOM 950 C CA . SER A 1 115 ? -15.977 -8.040 24.806 1.00 41.62 115 SER A CA 1
ATOM 951 C C . SER A 1 115 ? -16.902 -6.814 24.800 1.00 41.62 115 SER A C 1
ATOM 953 O O . SER A 1 115 ? -16.687 -5.821 25.480 1.00 41.62 115 SER A O 1
ATOM 955 N N . GLY A 1 116 ? -17.971 -6.897 24.000 1.00 38.62 116 GLY A N 1
ATOM 956 C CA . GLY A 1 116 ? -19.262 -6.323 24.396 1.00 38.62 116 GLY A CA 1
ATOM 957 C C . GLY A 1 116 ? -19.524 -4.828 24.192 1.00 38.62 116 GLY A C 1
ATOM 958 O O . GLY A 1 116 ? -20.341 -4.283 24.929 1.00 38.62 116 GLY A O 1
ATOM 959 N N . HIS A 1 117 ? -18.947 -4.171 23.186 1.00 33.75 117 HIS A N 1
ATOM 960 C CA . HIS A 1 117 ? -19.481 -2.882 22.732 1.00 33.75 117 HIS A CA 1
ATOM 961 C C . HIS A 1 117 ? -20.044 -3.025 21.319 1.00 33.75 117 HIS A C 1
ATOM 963 O O . HIS A 1 117 ? -19.265 -3.162 20.374 1.00 33.75 117 HIS A O 1
ATOM 969 N N . PRO A 1 118 ? -21.383 -3.053 21.148 1.00 39.75 118 PRO A N 1
ATOM 970 C CA . PRO A 1 118 ? -21.962 -3.089 19.821 1.00 39.75 118 PRO A CA 1
ATOM 971 C C . PRO A 1 118 ? -21.483 -1.854 19.072 1.00 39.75 118 PRO A C 1
ATOM 973 O O . PRO A 1 118 ? -21.571 -0.730 19.569 1.00 39.75 118 PRO A O 1
ATOM 976 N N . HIS A 1 119 ? -20.949 -2.127 17.885 1.00 38.88 119 HIS A N 1
ATOM 977 C CA . HIS A 1 119 ? -20.737 -1.205 16.789 1.00 38.88 119 HIS A CA 1
ATOM 978 C C . HIS A 1 119 ? -21.677 -0.007 16.923 1.00 38.88 119 HIS A C 1
ATOM 980 O O . HIS A 1 119 ? -22.899 -0.161 16.857 1.00 38.88 119 HIS A O 1
ATOM 986 N N . MET A 1 120 ? -21.109 1.179 17.138 1.00 39.19 120 MET A N 1
ATOM 987 C CA . MET A 1 120 ? -21.855 2.428 17.153 1.00 39.19 120 MET A CA 1
ATOM 988 C C . MET A 1 120 ? -22.312 2.694 15.713 1.00 39.19 120 MET A C 1
ATOM 990 O O . MET A 1 120 ? -21.698 3.434 14.953 1.00 39.19 120 MET A O 1
ATOM 994 N N . GLN A 1 121 ? -23.370 1.994 15.303 1.00 47.06 121 GLN A N 1
ATOM 995 C CA . GLN A 1 121 ? -24.297 2.497 14.307 1.00 47.06 121 GLN A CA 1
ATOM 996 C C . GLN A 1 121 ? -24.752 3.878 14.801 1.00 47.06 121 GLN A C 1
ATOM 998 O O . GLN A 1 121 ? -24.907 4.050 16.018 1.00 47.06 121 GLN A O 1
ATOM 1003 N N . PRO A 1 122 ? -24.963 4.873 13.921 1.00 41.31 122 PRO A N 1
ATOM 1004 C CA . PRO A 1 122 ? -25.616 6.107 14.334 1.00 41.31 122 PRO A CA 1
ATOM 1005 C C . PRO A 1 122 ? -26.904 5.702 15.045 1.00 41.31 122 PRO A C 1
ATOM 1007 O O . PRO A 1 122 ? -27.734 5.008 14.460 1.00 41.31 122 PRO A O 1
ATOM 1010 N N . ALA A 1 123 ? -26.985 6.020 16.341 1.00 48.59 123 ALA A N 1
ATOM 1011 C CA . ALA A 1 123 ? -28.010 5.503 17.228 1.00 48.59 123 ALA A CA 1
ATOM 1012 C C . ALA A 1 123 ? -29.377 5.744 16.589 1.00 48.59 123 ALA A C 1
ATOM 1014 O O . ALA A 1 123 ? -29.854 6.881 16.539 1.00 48.59 123 ALA A O 1
ATOM 1015 N N . SER A 1 124 ? -29.996 4.668 16.091 1.00 54.47 124 SER A N 1
ATOM 1016 C CA . SER A 1 124 ? -31.414 4.683 15.766 1.00 54.47 124 SER A CA 1
ATOM 1017 C C . SER A 1 124 ? -32.101 5.203 17.014 1.00 54.47 124 SER A C 1
ATOM 1019 O O . SER A 1 124 ? -31.926 4.659 18.106 1.00 54.47 124 SER A O 1
ATOM 1021 N N . ARG A 1 125 ? -32.745 6.361 16.874 1.00 56.34 125 ARG A N 1
ATOM 1022 C CA . ARG A 1 125 ? -33.279 7.152 17.977 1.00 56.34 125 ARG A CA 1
ATOM 1023 C C . ARG A 1 125 ? -34.250 6.266 18.751 1.00 56.34 125 ARG A C 1
ATOM 1025 O O . ARG A 1 125 ? -35.376 6.066 18.312 1.00 56.34 125 ARG A O 1
ATOM 1032 N N . ARG A 1 126 ? -33.780 5.697 19.865 1.00 70.69 126 ARG A N 1
ATOM 1033 C CA . ARG A 1 126 ? -34.508 4.679 20.625 1.00 70.69 126 ARG A CA 1
ATOM 1034 C C . ARG A 1 126 ? -35.868 5.232 21.016 1.00 70.69 126 ARG A C 1
ATOM 1036 O O . ARG A 1 126 ? -35.939 6.221 21.757 1.00 70.69 126 ARG A O 1
ATOM 1043 N N . THR A 1 127 ? -36.927 4.646 20.470 1.00 77.31 127 THR A N 1
ATOM 1044 C CA . THR A 1 127 ? -38.270 5.199 20.604 1.00 77.31 127 THR A CA 1
ATOM 1045 C C . THR A 1 127 ? -38.781 4.970 22.025 1.00 77.31 127 THR A C 1
ATOM 1047 O O . THR A 1 127 ? -38.284 4.122 22.771 1.00 77.31 127 THR A O 1
ATOM 1050 N N . THR A 1 128 ? -39.784 5.740 22.444 1.00 78.12 128 THR A N 1
ATOM 1051 C CA . THR A 1 128 ? -40.423 5.550 23.757 1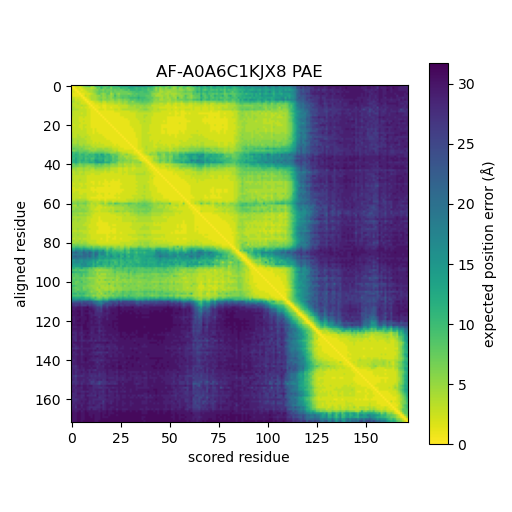.00 78.12 128 THR A CA 1
ATOM 1052 C C . THR A 1 128 ? -41.031 4.147 23.898 1.00 78.12 128 THR A C 1
ATOM 1054 O O . THR A 1 128 ? -41.083 3.620 25.008 1.00 78.12 128 THR A O 1
ATOM 1057 N N . ALA A 1 129 ? -41.438 3.523 22.785 1.00 77.25 129 ALA A N 1
ATOM 1058 C CA . ALA A 1 129 ? -41.946 2.154 22.758 1.00 77.25 1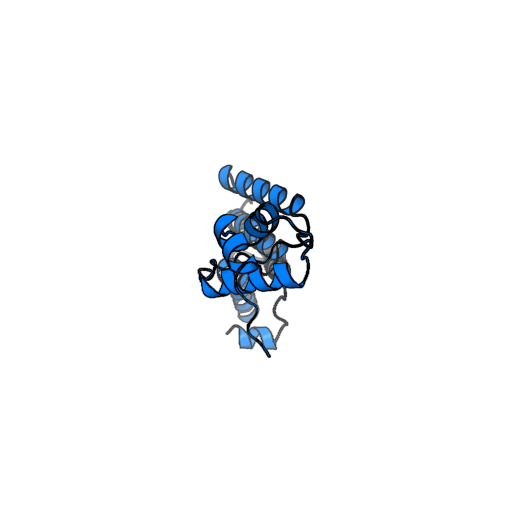29 ALA A CA 1
ATOM 1059 C C . ALA A 1 129 ? -40.849 1.132 23.096 1.00 77.25 129 ALA A C 1
ATOM 1061 O O . ALA A 1 129 ? -41.065 0.283 23.959 1.00 77.25 129 ALA A O 1
ATOM 1062 N N . ASP A 1 130 ? -39.653 1.285 22.521 1.00 81.06 130 ASP A N 1
ATOM 1063 C CA . ASP A 1 130 ? -38.511 0.396 22.788 1.00 81.06 130 ASP A CA 1
ATOM 1064 C C . ASP A 1 130 ? -38.086 0.472 24.259 1.00 81.06 130 ASP A C 1
ATOM 1066 O O . ASP A 1 130 ? -37.899 -0.540 24.930 1.00 81.06 130 ASP A O 1
ATOM 1070 N N . LYS A 1 131 ? -38.032 1.692 24.813 1.00 84.12 131 LYS A N 1
ATOM 1071 C CA . LYS A 1 131 ? -37.723 1.898 26.237 1.00 84.12 131 LYS A CA 1
ATOM 1072 C C . LYS A 1 131 ? -38.750 1.228 27.151 1.00 84.12 131 LYS A C 1
ATOM 1074 O O . LYS A 1 131 ? -38.383 0.710 28.201 1.00 84.12 131 LYS A O 1
ATOM 1079 N N . ARG A 1 132 ? -40.032 1.246 26.772 1.00 85.50 132 ARG A N 1
ATOM 1080 C CA . ARG A 1 132 ? -41.104 0.592 27.531 1.00 85.50 132 ARG A CA 1
ATOM 1081 C C . ARG A 1 132 ? -40.993 -0.932 27.464 1.00 85.50 132 ARG A C 1
ATOM 1083 O O . ARG A 1 132 ? -41.177 -1.576 28.493 1.00 85.50 132 ARG A O 1
ATOM 1090 N N . ALA A 1 133 ? -40.697 -1.494 26.293 1.00 85.12 133 ALA A N 1
ATOM 1091 C CA . ALA A 1 133 ? -40.513 -2.935 26.124 1.00 85.12 133 ALA A CA 1
ATOM 1092 C C . ALA A 1 133 ? -39.363 -3.462 26.999 1.00 85.12 133 ALA A C 1
ATOM 1094 O O . ALA A 1 133 ? -39.541 -4.448 27.712 1.00 85.12 133 ALA A O 1
ATOM 1095 N N . ASP A 1 134 ? -38.239 -2.743 27.040 1.00 86.88 134 ASP A N 1
ATOM 1096 C CA . ASP A 1 134 ? -37.097 -3.089 27.893 1.00 86.88 134 ASP A CA 1
ATOM 1097 C C . ASP A 1 134 ? -37.452 -3.078 29.385 1.00 86.88 134 ASP A C 1
ATOM 1099 O O . ASP A 1 134 ? -37.068 -3.981 30.127 1.00 86.88 134 ASP A O 1
ATOM 1103 N N . VAL A 1 135 ? -38.200 -2.064 29.838 1.00 89.12 135 VAL A N 1
ATOM 1104 C CA . VAL A 1 135 ? -38.639 -1.966 31.241 1.00 89.12 135 VAL A CA 1
ATOM 1105 C C . VAL A 1 135 ? -39.525 -3.151 31.615 1.00 89.12 135 VAL A C 1
ATOM 1107 O O . VAL A 1 135 ? -39.316 -3.747 32.668 1.00 89.12 135 VAL A O 1
ATOM 1110 N N . LEU A 1 136 ? -40.490 -3.511 30.764 1.00 89.00 136 LEU A N 1
ATOM 1111 C CA . LEU A 1 136 ? -41.378 -4.651 31.015 1.00 89.00 136 LEU A CA 1
ATOM 1112 C C . LEU A 1 136 ? -40.603 -5.975 31.029 1.00 89.00 136 LEU A C 1
ATOM 1114 O O . LEU A 1 136 ? -40.790 -6.774 31.941 1.00 89.00 136 LEU A O 1
ATOM 1118 N N . SER A 1 137 ? -39.674 -6.159 30.090 1.00 88.56 137 SER A N 1
ATOM 1119 C CA . SER A 1 137 ? -38.799 -7.336 30.040 1.00 88.56 137 SER A CA 1
ATOM 1120 C C . SER A 1 137 ? -37.950 -7.484 31.310 1.00 88.56 137 SER A C 1
ATOM 1122 O O . SER A 1 137 ? -37.852 -8.577 31.870 1.00 88.56 137 SER A O 1
ATOM 1124 N N . MET A 1 138 ? -37.386 -6.386 31.829 1.00 86.81 138 MET A N 1
ATOM 1125 C CA . MET A 1 138 ? -36.612 -6.412 33.078 1.00 86.81 138 MET A CA 1
ATOM 1126 C C . MET A 1 138 ? -37.477 -6.672 34.311 1.00 86.81 138 MET A C 1
ATOM 1128 O O . MET A 1 138 ? -37.034 -7.384 35.207 1.00 86.81 138 MET A O 1
ATOM 1132 N N . LEU A 1 139 ? -38.697 -6.132 34.357 1.00 88.19 139 LEU A N 1
ATOM 1133 C CA . LEU A 1 139 ? -39.639 -6.407 35.445 1.00 88.19 139 LEU A CA 1
ATOM 1134 C C . LEU A 1 139 ? -40.073 -7.879 35.476 1.00 88.19 139 LEU A C 1
ATOM 1136 O O . LEU A 1 139 ? -40.282 -8.414 36.562 1.00 88.19 139 LEU A O 1
ATOM 1140 N N . ASP A 1 140 ? -40.179 -8.522 34.311 1.00 83.88 140 ASP A N 1
ATOM 1141 C CA . ASP A 1 140 ? -40.532 -9.940 34.204 1.00 83.88 140 ASP A CA 1
ATOM 1142 C C . ASP A 1 140 ? -39.331 -10.871 34.459 1.00 83.88 140 ASP A C 1
ATOM 1144 O O . ASP A 1 140 ? -39.489 -11.914 35.089 1.00 83.88 140 ASP A O 1
ATOM 1148 N N . THR A 1 141 ? -38.130 -10.505 34.000 1.00 84.19 141 THR A N 1
ATOM 1149 C CA . THR A 1 141 ? -36.934 -11.369 34.090 1.00 84.19 141 THR A CA 1
ATOM 1150 C C . THR A 1 141 ? -36.189 -11.223 35.420 1.00 84.19 141 THR A C 1
ATOM 1152 O O . THR A 1 141 ? -35.534 -12.166 35.855 1.00 84.19 141 THR A O 1
ATOM 1155 N N . GLN A 1 142 ? -36.232 -10.038 36.041 1.00 85.88 142 GLN A N 1
ATOM 1156 C CA . GLN A 1 142 ? -35.457 -9.693 37.243 1.00 85.88 142 GLN A CA 1
ATOM 1157 C C . GLN A 1 142 ? -36.322 -8.888 38.236 1.00 85.88 142 GLN A C 1
ATOM 1159 O O . GLN A 1 142 ? -36.053 -7.704 38.489 1.00 85.88 142 GLN A O 1
ATOM 1164 N N . PRO A 1 143 ? -37.405 -9.483 38.779 1.00 83.12 143 PRO A N 1
ATOM 1165 C CA . PRO A 1 143 ? -38.377 -8.772 39.614 1.00 83.12 143 PRO A CA 1
ATOM 1166 C C . PRO A 1 143 ? -37.778 -8.202 40.909 1.00 83.12 143 PRO A C 1
ATOM 1168 O O . PRO A 1 143 ? -38.281 -7.195 41.420 1.00 83.12 143 PRO A O 1
ATOM 1171 N N . GLU A 1 144 ? -36.698 -8.807 41.412 1.00 86.19 144 GLU A N 1
ATOM 1172 C CA . GLU A 1 144 ? -35.941 -8.401 42.601 1.00 86.19 144 GLU A CA 1
ATOM 1173 C C . GLU A 1 144 ? -35.161 -7.088 42.443 1.00 86.19 144 GLU A C 1
ATOM 1175 O O . GLU A 1 144 ? -34.737 -6.494 43.439 1.00 86.19 144 GLU A O 1
ATOM 1180 N N . LEU A 1 145 ? -34.968 -6.598 41.214 1.00 88.50 145 LEU A N 1
ATOM 1181 C CA . LEU A 1 145 ? -34.267 -5.339 41.004 1.00 88.50 145 LEU A CA 1
ATOM 1182 C C . LEU A 1 145 ? -35.096 -4.136 41.453 1.00 88.50 145 LEU A C 1
ATOM 1184 O O . LEU A 1 145 ? -36.285 -4.002 41.154 1.00 88.50 145 LEU A O 1
ATOM 1188 N N . SER A 1 146 ? -34.413 -3.195 42.110 1.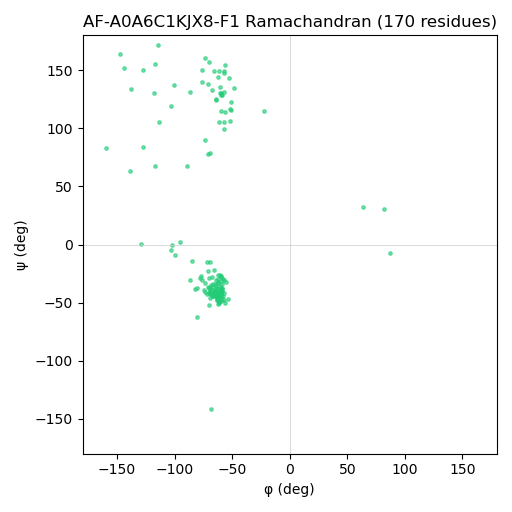00 90.50 146 SER A N 1
ATOM 1189 C CA . SER A 1 146 ? -34.998 -1.904 42.469 1.00 90.50 146 SER A CA 1
ATOM 1190 C C . SER A 1 146 ? -35.322 -1.066 41.228 1.00 90.50 146 SER A C 1
ATOM 1192 O O . SER A 1 146 ? -34.602 -1.094 40.227 1.00 90.50 146 SER A O 1
ATOM 1194 N N . ASP A 1 147 ? -36.356 -0.228 41.324 1.00 88.75 147 ASP A N 1
ATOM 1195 C CA . ASP A 1 147 ? -36.773 0.657 40.227 1.00 88.75 147 ASP A CA 1
ATOM 1196 C C . ASP A 1 147 ? -35.654 1.601 39.761 1.00 88.75 147 ASP A C 1
ATOM 1198 O O . ASP A 1 147 ? -35.583 1.948 38.583 1.00 88.75 147 ASP A O 1
ATOM 1202 N N . ARG A 1 148 ? -34.742 1.986 40.665 1.00 88.94 148 ARG A N 1
ATOM 1203 C CA . ARG A 1 148 ? -33.566 2.805 40.331 1.00 88.94 148 ARG A CA 1
ATOM 1204 C C . ARG A 1 148 ? -32.571 2.060 39.445 1.00 88.94 148 ARG A C 1
ATOM 1206 O O . ARG A 1 148 ? -32.019 2.660 38.526 1.00 88.94 148 ARG A O 1
ATOM 1213 N N . GLU A 1 149 ? -32.357 0.774 39.698 1.00 88.81 149 GLU A N 1
ATOM 1214 C CA . GLU A 1 149 ? -31.422 -0.033 38.912 1.00 88.81 149 GLU A CA 1
ATOM 1215 C C . GLU A 1 149 ? -31.999 -0.378 37.533 1.00 88.81 149 GLU A C 1
ATOM 1217 O O . GLU A 1 149 ? -31.298 -0.270 36.527 1.00 88.81 149 GLU A O 1
ATOM 1222 N N . ILE A 1 150 ? -33.299 -0.676 37.451 1.00 86.94 150 ILE A N 1
ATOM 1223 C CA . ILE A 1 150 ? -33.991 -0.873 36.165 1.00 86.94 150 ILE A CA 1
ATOM 1224 C C . ILE A 1 150 ? -33.977 0.425 35.340 1.00 86.94 150 ILE A C 1
ATOM 1226 O O . ILE A 1 150 ? -33.687 0.404 34.142 1.00 86.94 150 ILE A O 1
ATOM 1230 N N . ALA A 1 151 ? -34.221 1.575 35.973 1.00 87.25 151 ALA A N 1
ATOM 1231 C CA . ALA A 1 151 ? -34.168 2.888 35.330 1.00 87.25 151 ALA A CA 1
ATOM 1232 C C . ALA A 1 151 ? -32.781 3.204 34.753 1.00 87.25 151 ALA A C 1
ATOM 1234 O O . ALA A 1 151 ? -32.674 3.646 33.608 1.00 87.25 151 ALA A O 1
ATOM 1235 N N . ARG A 1 152 ? -31.713 2.908 35.505 1.00 86.94 152 ARG A N 1
ATOM 1236 C CA . ARG A 1 152 ? -30.326 3.078 35.050 1.00 86.94 152 ARG A CA 1
ATOM 1237 C C . ARG A 1 152 ? -30.025 2.241 33.806 1.00 86.94 152 ARG A C 1
ATOM 1239 O O . ARG A 1 152 ? -29.367 2.729 32.894 1.00 86.94 152 ARG A O 1
ATOM 1246 N N . ARG A 1 153 ? -30.521 1.001 33.755 1.00 85.81 153 ARG A N 1
ATOM 1247 C CA . ARG A 1 153 ? -30.279 0.068 32.642 1.00 85.81 153 ARG A CA 1
ATOM 1248 C C . ARG A 1 153 ? -31.107 0.375 31.396 1.00 85.81 153 ARG A C 1
ATOM 1250 O O . ARG A 1 153 ? -30.654 0.120 30.288 1.00 85.81 153 ARG A O 1
ATOM 1257 N N . THR A 1 154 ? -32.300 0.935 31.567 1.00 85.81 154 THR A N 1
ATOM 1258 C CA . THR A 1 154 ? -33.236 1.219 30.464 1.00 85.81 154 THR A CA 1
ATOM 1259 C C . THR A 1 154 ? -33.271 2.697 30.052 1.00 85.81 154 THR A C 1
ATOM 1261 O O . THR A 1 154 ? -33.934 3.065 29.080 1.00 85.81 154 THR A O 1
ATOM 1264 N N . GLY A 1 155 ? -32.555 3.579 30.753 1.00 84.69 155 GLY A N 1
ATOM 1265 C CA . GLY A 1 155 ? -32.484 5.003 30.416 1.00 84.69 155 GLY A CA 1
ATOM 1266 C C . GLY A 1 155 ? -33.830 5.731 30.529 1.00 84.69 155 GLY A C 1
ATOM 1267 O O . GLY A 1 155 ? -34.102 6.649 29.747 1.00 84.69 155 GLY A O 1
ATOM 1268 N N . VAL A 1 156 ? -34.684 5.300 31.465 1.00 87.56 156 VAL A N 1
ATOM 1269 C CA . VAL A 1 156 ? -35.931 5.982 31.868 1.00 87.56 156 VAL A CA 1
ATOM 1270 C C . VAL A 1 156 ? -35.822 6.465 33.318 1.00 87.56 156 VAL A C 1
ATOM 1272 O O . VAL A 1 156 ? -34.868 6.129 34.011 1.00 87.56 156 VAL A O 1
ATOM 1275 N N . SER A 1 157 ? -36.782 7.258 33.807 1.00 87.94 157 SER A N 1
ATOM 1276 C CA . SER A 1 157 ? -36.781 7.673 35.216 1.00 87.94 157 SER A CA 1
ATOM 1277 C C . SER A 1 157 ? -37.259 6.533 36.138 1.00 87.94 157 SER A C 1
ATOM 1279 O O . SER A 1 157 ? -38.118 5.741 35.738 1.00 87.94 157 SER A O 1
ATOM 1281 N N . PRO A 1 158 ? -36.789 6.464 37.400 1.00 88.88 158 PRO A N 1
ATOM 1282 C CA . PRO A 1 158 ? -37.294 5.495 38.382 1.00 88.88 158 PRO A CA 1
ATOM 1283 C C . PRO A 1 158 ? -38.815 5.577 38.583 1.00 88.88 158 PRO A C 1
ATOM 1285 O O . PRO A 1 158 ? -39.475 4.564 38.791 1.00 88.88 158 PRO A O 1
ATOM 1288 N N . GLN A 1 159 ? -39.389 6.777 38.448 1.00 89.19 159 GLN A N 1
ATOM 1289 C CA . GLN A 1 159 ? -40.833 6.997 38.512 1.00 89.19 159 GLN A CA 1
ATOM 1290 C C . GLN A 1 159 ? -41.575 6.302 37.359 1.00 89.19 159 GLN A C 1
ATOM 1292 O O . GLN A 1 159 ? -42.632 5.714 37.581 1.00 89.19 159 GLN A O 1
ATOM 1297 N N . THR A 1 160 ? -41.020 6.319 36.142 1.00 89.88 160 THR A N 1
ATOM 1298 C CA . THR A 1 160 ? -4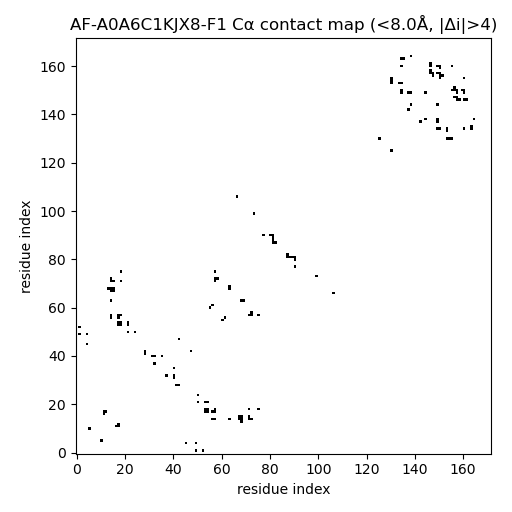1.587 5.605 34.988 1.00 89.88 160 THR A CA 1
ATOM 1299 C C . THR A 1 160 ? -41.599 4.095 35.220 1.00 89.88 160 THR A C 1
ATOM 1301 O O . THR A 1 160 ? -42.612 3.452 34.954 1.00 89.88 160 THR A O 1
ATOM 1304 N N . VAL A 1 161 ? -40.526 3.530 35.785 1.00 88.44 161 VAL A N 1
ATOM 1305 C CA . VAL A 1 161 ? -40.477 2.100 36.146 1.00 88.44 161 VAL A CA 1
ATOM 1306 C C . VAL A 1 161 ? -41.527 1.766 37.207 1.00 88.44 161 VAL A C 1
ATOM 1308 O O . VAL A 1 161 ? -42.313 0.840 37.016 1.00 88.44 161 VAL A O 1
ATOM 1311 N N . GLY A 1 162 ? -41.620 2.565 38.274 1.00 88.75 162 GLY A N 1
ATOM 1312 C CA . GLY A 1 162 ? -42.620 2.369 39.328 1.00 88.75 162 GLY A CA 1
ATOM 1313 C C . GLY A 1 162 ? -44.068 2.502 38.832 1.00 88.75 162 GLY A C 1
ATOM 1314 O O . GLY A 1 162 ? -44.972 1.851 39.356 1.00 88.75 162 GLY A O 1
ATOM 1315 N N . ASN A 1 163 ? -44.319 3.308 37.797 1.00 89.75 163 ASN A N 1
ATOM 1316 C CA . ASN A 1 163 ? -45.627 3.370 37.138 1.00 89.75 163 ASN A CA 1
ATOM 1317 C C . ASN A 1 163 ? -45.930 2.092 36.346 1.00 89.75 163 ASN A C 1
ATOM 1319 O O . ASN A 1 163 ? -47.047 1.591 36.423 1.00 89.75 163 ASN A O 1
ATOM 1323 N N . HIS A 1 164 ? -44.946 1.538 35.631 1.00 87.81 164 HIS A N 1
ATOM 1324 C CA . HIS A 1 164 ? -45.109 0.269 34.917 1.00 87.81 164 HIS A CA 1
ATOM 1325 C C . HIS A 1 164 ? -45.280 -0.923 35.860 1.00 87.81 164 HIS A C 1
ATOM 1327 O O . HIS A 1 164 ? -46.097 -1.791 35.578 1.00 87.81 164 HIS A O 1
ATOM 1333 N N . ARG A 1 165 ? -44.587 -0.934 37.002 1.00 88.00 165 ARG A N 1
ATOM 1334 C CA . ARG A 1 165 ? -44.715 -1.988 38.018 1.00 88.00 165 ARG A CA 1
ATOM 1335 C C . ARG A 1 165 ? -46.090 -1.998 38.698 1.00 88.00 165 ARG A C 1
ATOM 1337 O O . ARG A 1 165 ? -46.585 -3.055 39.065 1.00 88.00 165 ARG A O 1
ATOM 1344 N N . ARG A 1 166 ? -46.701 -0.821 38.875 1.00 86.12 166 ARG A N 1
ATOM 1345 C CA . ARG A 1 166 ? -48.045 -0.663 39.465 1.00 86.12 166 ARG A CA 1
ATOM 1346 C C . ARG A 1 166 ? -49.178 -0.823 38.454 1.00 86.12 166 ARG A C 1
ATOM 1348 O O . ARG A 1 166 ? -50.332 -0.931 38.862 1.00 86.12 166 ARG A O 1
ATOM 1355 N N . ALA A 1 167 ? -48.873 -0.788 37.159 1.00 81.38 167 ALA A N 1
ATOM 1356 C CA . ALA A 1 167 ? -49.879 -0.987 36.133 1.00 81.38 167 ALA A CA 1
ATOM 1357 C C . ALA A 1 167 ? -50.384 -2.443 36.190 1.00 81.38 167 ALA A C 1
ATOM 1359 O O . ALA A 1 167 ? -49.567 -3.362 36.263 1.00 81.38 167 ALA A O 1
ATOM 1360 N N . PRO A 1 168 ? -51.706 -2.678 36.157 1.00 63.28 168 PRO A N 1
ATOM 1361 C CA . PRO A 1 168 ? -52.250 -4.029 36.134 1.00 63.28 168 PRO A CA 1
ATOM 1362 C C . PRO A 1 168 ? -51.755 -4.767 34.884 1.00 63.28 168 PRO A C 1
ATOM 1364 O O . PRO A 1 168 ? -51.819 -4.235 33.772 1.00 63.28 168 PRO A O 1
ATOM 1367 N N . LYS A 1 169 ? -51.235 -5.986 35.069 1.00 60.03 169 LYS A N 1
ATOM 1368 C CA . LYS A 1 169 ? -50.788 -6.847 33.967 1.00 60.03 169 LYS A CA 1
ATOM 1369 C C . LYS A 1 169 ? -52.030 -7.190 33.122 1.00 60.03 169 LYS A C 1
ATOM 1371 O O . LYS A 1 169 ? -53.019 -7.634 33.708 1.00 60.03 169 LYS A O 1
ATOM 1376 N N . PRO A 1 170 ? -52.050 -6.931 31.800 1.00 52.12 170 PRO A N 1
ATOM 1377 C CA . PRO A 1 170 ? -53.198 -7.301 30.980 1.00 52.12 170 PRO A CA 1
ATOM 1378 C C . PRO A 1 170 ? -53.393 -8.819 31.060 1.00 52.12 170 PRO A C 1
ATOM 1380 O O . PRO A 1 170 ? -52.425 -9.572 30.939 1.00 52.12 170 PRO A O 1
ATOM 1383 N N . ALA A 1 171 ? -54.627 -9.245 31.339 1.00 44.78 171 ALA A N 1
ATOM 1384 C CA . ALA A 1 171 ? -55.009 -10.652 31.339 1.00 44.78 171 ALA A CA 1
ATOM 1385 C C . ALA A 1 171 ? -54.782 -11.239 29.936 1.00 44.78 171 ALA A C 1
ATOM 1387 O O . ALA A 1 171 ? -55.075 -10.569 28.944 1.00 44.78 171 ALA A O 1
ATOM 1388 N N . ALA A 1 172 ? -54.198 -12.439 29.895 1.00 39.06 172 ALA A N 1
ATOM 1389 C CA . ALA A 1 172 ? -53.933 -13.199 28.675 1.00 39.06 172 ALA A CA 1
ATOM 1390 C C . ALA A 1 172 ? -55.224 -13.610 27.956 1.00 39.06 172 ALA A C 1
ATOM 1392 O O . ALA A 1 172 ? -56.232 -13.852 28.661 1.00 39.06 172 ALA A O 1
#

Radius of gyration: 29.48 Å; Cα contacts (8 Å, |Δi|>4): 88; chains: 1; bounding box: 79×29×67 Å

Organism: Xanthobacter autotrophicus (NCBI:txid280)

Foldseek 3Di:
DVVVLCVVPPDDPALLVLLVVLVVVVVVVVVVCVVDPVPPDDDDPSVVVSSVVSLCCLPPNDDHPDLVNVVSNLVSVQVVQQVVDPHRDRDPDVPSVVVSVVSVVCVVVPDPPPDDDPDPDVPPPCDPVNLLVQLVVCCVPPVVDQLPVSCVVSVHDSVVSVVVVPDDDDDD